Protein AF-A0A428RSA4-F1 (afdb_monomer_lite)

pLDDT: mean 72.39, std 15.9, range [39.53, 92.94]

Secondary structure (DSSP, 8-state):
-HHHHHHHHHHHHHHHHHHHHHHHHHHHTS----SS-HHHHHHHHHHHHTTS--GGGS------HHHHHHHHHHHHHHHHHHHHHHHHHHHHHHHHHHHHHHHHHHHHHHHHHHHS--S-HHHHHHHHHHHHHHHHIIIIIIHHHHHGGG-

Organism: NCBI:txid2604345

Structure (mmCIF, N/CA/C/O backbone):
data_AF-A0A428RSA4-F1
#
_entry.id   AF-A0A428RSA4-F1
#
loop_
_atom_site.group_PDB
_atom_site.id
_atom_site.type_symbol
_atom_site.label_atom_id
_atom_site.label_alt_id
_atom_site.label_comp_id
_atom_site.label_asym_id
_atom_site.label_entity_id
_atom_site.label_seq_id
_atom_site.pdbx_PDB_ins_code
_atom_site.Cartn_x
_atom_site.Cartn_y
_atom_site.Cartn_z
_atom_site.occupancy
_atom_site.B_iso_or_equiv
_atom_site.auth_seq_id
_atom_site.auth_comp_id
_atom_site.auth_asym_id
_atom_site.auth_atom_id
_atom_site.pdbx_PDB_model_num
ATOM 1 N N . MET A 1 1 ? 40.379 10.347 -42.427 1.00 50.78 1 MET A N 1
ATOM 2 C CA . MET A 1 1 ? 39.369 11.198 -43.098 1.00 50.78 1 MET A CA 1
ATOM 3 C C . MET A 1 1 ? 37.986 10.552 -43.100 1.00 50.78 1 MET A C 1
ATOM 5 O O . MET A 1 1 ? 37.071 11.200 -42.627 1.00 50.78 1 MET A O 1
ATOM 9 N N . ALA A 1 2 ? 37.847 9.269 -43.457 1.00 62.72 2 ALA A N 1
ATOM 10 C CA . ALA A 1 2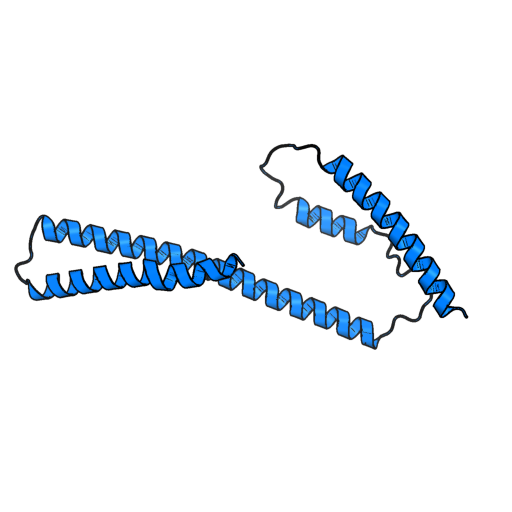 ? 36.551 8.576 -43.565 1.00 62.72 2 ALA A CA 1
ATOM 11 C C . ALA A 1 2 ? 35.606 8.649 -42.339 1.00 62.72 2 ALA A C 1
ATOM 13 O O . ALA A 1 2 ? 34.403 8.812 -42.506 1.00 62.72 2 ALA A O 1
ATOM 14 N N . ALA A 1 3 ? 36.126 8.565 -41.107 1.00 59.03 3 ALA A N 1
ATOM 15 C CA . ALA A 1 3 ? 35.282 8.567 -39.904 1.00 59.03 3 ALA A CA 1
ATOM 16 C C . ALA A 1 3 ? 34.592 9.919 -39.640 1.00 59.03 3 ALA A C 1
ATOM 18 O O . ALA A 1 3 ? 33.464 9.957 -39.160 1.00 59.03 3 ALA A O 1
ATOM 19 N N . LYS A 1 4 ? 35.255 11.033 -39.977 1.00 70.06 4 LYS A N 1
ATOM 20 C CA . LYS A 1 4 ? 34.683 12.374 -39.796 1.00 70.06 4 LYS A CA 1
ATOM 21 C C . LYS A 1 4 ? 33.538 12.608 -40.786 1.00 70.06 4 LYS A C 1
ATOM 23 O O . LYS A 1 4 ? 32.488 13.112 -40.401 1.00 70.06 4 LYS A O 1
ATOM 28 N N . ASP A 1 5 ? 33.728 12.163 -42.024 1.00 71.88 5 ASP A N 1
ATOM 29 C CA . ASP A 1 5 ? 32.739 12.305 -43.093 1.00 71.88 5 ASP A CA 1
ATOM 30 C C . ASP A 1 5 ? 31.498 11.436 -42.826 1.00 71.88 5 ASP A C 1
ATOM 32 O O . ASP A 1 5 ? 30.373 11.868 -43.065 1.00 71.88 5 ASP A O 1
ATOM 36 N N . ALA A 1 6 ? 31.679 10.246 -42.240 1.00 71.38 6 ALA A N 1
ATOM 37 C CA . ALA A 1 6 ? 30.573 9.387 -41.814 1.00 71.38 6 ALA A CA 1
ATOM 38 C C . ALA A 1 6 ? 29.710 10.033 -40.713 1.00 71.38 6 ALA A C 1
ATOM 40 O O . ALA A 1 6 ? 28.482 9.943 -40.753 1.00 71.38 6 ALA A O 1
ATOM 41 N N . ILE A 1 7 ? 30.338 10.730 -39.757 1.00 74.19 7 ILE A N 1
ATOM 42 C CA . ILE A 1 7 ? 29.629 11.437 -38.681 1.00 74.19 7 ILE A CA 1
ATOM 43 C C . ILE A 1 7 ? 28.838 12.624 -39.239 1.00 74.19 7 ILE A C 1
ATOM 45 O O . ILE A 1 7 ? 27.666 12.790 -38.898 1.00 74.19 7 ILE A O 1
ATOM 49 N N . GLU A 1 8 ? 29.434 13.432 -40.121 1.00 75.00 8 GLU A N 1
ATOM 50 C CA . GLU A 1 8 ? 28.722 14.553 -40.751 1.00 75.00 8 GLU A CA 1
ATOM 51 C C . GLU A 1 8 ? 27.510 14.068 -41.565 1.00 75.00 8 GLU A C 1
ATOM 53 O O . GLU A 1 8 ? 26.439 14.681 -41.512 1.00 75.00 8 GLU A O 1
ATOM 58 N N . LEU A 1 9 ? 27.629 12.925 -42.245 1.00 76.88 9 LEU A N 1
ATOM 59 C CA . LEU A 1 9 ? 26.540 12.348 -43.032 1.00 76.88 9 LEU A CA 1
ATOM 60 C C . LEU A 1 9 ? 25.400 11.811 -42.146 1.00 76.88 9 LEU A C 1
ATOM 62 O O . LEU A 1 9 ? 24.228 12.080 -42.425 1.00 76.88 9 LEU A O 1
ATOM 66 N N . ALA A 1 10 ? 25.734 11.150 -41.032 1.00 69.38 10 ALA A N 1
ATOM 67 C CA . ALA A 1 10 ? 24.761 10.665 -40.053 1.00 69.38 10 ALA A CA 1
ATOM 68 C C . ALA A 1 10 ? 23.977 11.814 -39.393 1.00 69.38 10 ALA A C 1
ATOM 70 O O . ALA A 1 10 ? 22.756 11.737 -39.252 1.00 69.38 10 ALA A O 1
ATOM 71 N N . VAL A 1 11 ? 24.645 12.921 -39.051 1.00 78.25 11 VAL A N 1
ATOM 72 C CA . VAL A 1 11 ? 23.990 14.104 -38.460 1.00 78.25 11 VAL A CA 1
ATOM 73 C C . VAL A 1 11 ? 22.958 14.707 -39.420 1.00 78.25 11 VAL A C 1
ATOM 75 O O . VAL A 1 11 ? 21.848 15.060 -39.007 1.00 78.25 11 VAL A O 1
ATOM 78 N N . VAL A 1 12 ? 23.279 14.785 -40.714 1.00 80.56 12 VAL A N 1
ATOM 79 C CA . VAL A 1 12 ? 22.350 15.287 -41.738 1.00 80.56 12 VAL A CA 1
ATOM 80 C C . VAL A 1 12 ? 21.144 14.356 -41.909 1.00 80.56 12 VAL A C 1
ATOM 82 O O . VAL A 1 12 ? 20.015 14.827 -42.082 1.00 80.56 12 VAL A O 1
ATOM 85 N N . GLU A 1 13 ? 21.348 13.043 -41.843 1.00 72.75 13 GLU A N 1
ATOM 86 C CA . GLU A 1 13 ? 20.286 12.046 -42.001 1.00 72.75 13 GLU A CA 1
ATOM 87 C C . GLU A 1 13 ? 19.338 11.990 -40.789 1.00 72.75 13 GLU A C 1
ATOM 89 O O . GLU A 1 13 ? 18.112 11.956 -40.960 1.00 72.75 13 GLU A O 1
ATOM 94 N N . ILE A 1 14 ? 19.881 12.124 -39.574 1.00 73.69 14 ILE A N 1
ATOM 95 C CA . ILE A 1 14 ? 19.110 12.292 -38.331 1.00 73.69 14 ILE A CA 1
ATOM 96 C C . ILE A 1 14 ? 18.264 13.572 -38.395 1.00 73.69 14 ILE A C 1
ATOM 98 O O . ILE A 1 14 ? 17.075 13.574 -38.062 1.00 73.69 14 ILE A O 1
ATOM 102 N N . GLY A 1 15 ? 18.837 14.672 -38.893 1.00 75.06 15 GLY A N 1
ATOM 103 C CA . GLY A 1 15 ? 18.109 15.928 -39.080 1.00 75.06 15 GLY A CA 1
ATOM 104 C C . GLY A 1 15 ? 16.910 15.800 -40.032 1.00 75.06 15 GLY A C 1
ATOM 105 O O . GLY A 1 15 ? 15.859 16.401 -39.795 1.00 75.06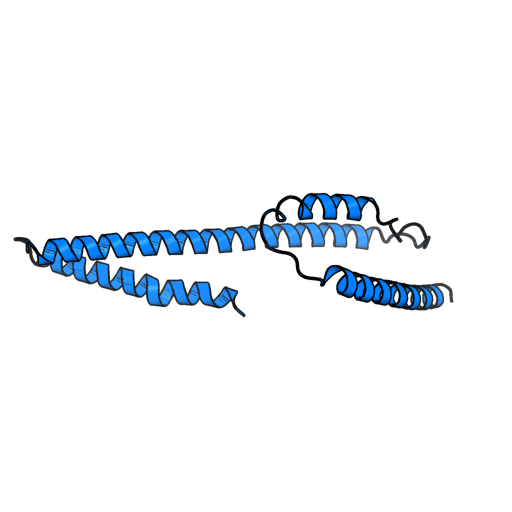 15 GLY A O 1
ATOM 106 N N . LYS A 1 16 ? 17.030 14.991 -41.094 1.00 75.31 16 LYS A N 1
ATOM 107 C CA . LYS A 1 16 ? 15.934 14.727 -42.045 1.00 75.31 16 LYS A CA 1
ATOM 108 C C . LYS A 1 16 ? 14.839 13.847 -41.439 1.00 75.31 16 LYS A C 1
ATOM 110 O O . LYS A 1 16 ? 13.656 14.140 -41.609 1.00 75.31 16 LYS A O 1
ATOM 115 N N . THR A 1 17 ? 15.210 12.798 -40.710 1.00 68.00 17 THR A N 1
ATOM 116 C CA . THR A 1 17 ? 14.249 11.891 -40.058 1.00 68.00 17 THR A CA 1
ATOM 117 C C . THR A 1 17 ? 13.484 12.572 -38.924 1.00 68.00 17 THR A C 1
ATOM 119 O O . THR A 1 17 ? 12.279 12.351 -38.800 1.00 68.00 17 THR A O 1
ATOM 122 N N . LYS A 1 18 ? 14.117 13.488 -38.177 1.00 72.56 18 LYS A N 1
ATOM 123 C CA . LYS A 1 18 ? 13.438 14.299 -37.152 1.00 72.56 18 LYS A CA 1
ATOM 124 C C . LYS A 1 18 ? 12.323 15.178 -37.736 1.00 72.56 18 LYS A C 1
ATOM 126 O O . LYS A 1 18 ? 11.222 15.200 -37.191 1.00 72.56 18 LYS A O 1
ATOM 131 N N . LYS A 1 19 ? 12.558 15.818 -38.889 1.00 71.50 19 LYS A N 1
ATOM 132 C CA . LYS A 1 19 ? 11.521 16.600 -39.596 1.00 71.50 19 LYS A CA 1
ATOM 133 C C . LYS A 1 19 ? 10.337 15.733 -40.033 1.00 71.50 19 LYS A C 1
ATOM 135 O O . LYS A 1 19 ? 9.188 16.151 -39.915 1.00 71.50 19 LYS A O 1
ATOM 140 N N . ASN A 1 20 ? 10.604 14.510 -40.491 1.00 65.94 20 ASN A N 1
ATOM 141 C CA . ASN A 1 20 ? 9.549 13.569 -40.872 1.00 65.94 20 ASN A CA 1
ATOM 142 C C . ASN A 1 20 ? 8.754 13.068 -39.656 1.00 65.94 20 ASN A C 1
ATOM 144 O O . ASN A 1 20 ? 7.540 12.897 -39.751 1.00 65.94 20 ASN A O 1
ATOM 148 N N . PHE A 1 21 ? 9.408 12.869 -38.509 1.00 68.81 21 PHE A N 1
ATOM 149 C CA . PHE A 1 21 ? 8.738 12.495 -37.263 1.00 68.81 21 PHE A CA 1
ATOM 150 C C . PHE A 1 21 ? 7.817 13.608 -36.745 1.00 68.81 21 PHE A C 1
ATOM 152 O O . PHE A 1 21 ? 6.667 13.341 -36.402 1.00 68.81 21 PHE A O 1
ATOM 159 N N . GLU A 1 22 ? 8.281 14.859 -36.746 1.00 66.94 22 GLU A N 1
ATOM 160 C CA . GLU A 1 22 ? 7.469 16.019 -36.353 1.00 66.94 22 GLU A CA 1
ATOM 161 C C . GLU A 1 22 ? 6.238 16.181 -37.260 1.00 66.94 22 GLU A C 1
ATOM 163 O O . GLU A 1 22 ? 5.127 16.385 -36.768 1.00 66.94 22 GLU A O 1
ATOM 168 N N . PHE A 1 23 ? 6.400 15.976 -38.571 1.00 66.94 23 PHE A N 1
ATOM 169 C CA . PHE A 1 23 ? 5.287 15.994 -39.522 1.00 66.94 23 PHE A CA 1
ATOM 170 C C . PHE A 1 23 ? 4.268 14.876 -39.251 1.00 66.94 23 PHE A C 1
ATOM 172 O O . PHE A 1 23 ? 3.062 15.118 -39.223 1.00 66.94 23 PHE A O 1
ATOM 179 N N . VAL A 1 24 ? 4.729 13.649 -38.990 1.00 60.34 24 VAL A N 1
ATOM 180 C CA . VAL A 1 24 ? 3.846 12.513 -38.680 1.00 60.34 24 VAL A CA 1
ATOM 181 C C . VAL A 1 24 ? 3.144 12.695 -37.330 1.00 60.34 24 VAL A C 1
ATOM 183 O O . VAL A 1 24 ? 1.959 12.386 -37.227 1.00 60.34 24 VAL A O 1
ATOM 186 N N . SER A 1 25 ? 3.815 13.261 -36.324 1.00 60.19 25 SER A N 1
ATOM 187 C CA . SER A 1 25 ? 3.207 13.627 -35.037 1.00 60.19 25 SER A CA 1
ATOM 188 C C . SER A 1 25 ? 2.075 14.648 -35.216 1.00 60.19 25 SER A C 1
ATOM 190 O O . SER A 1 25 ? 0.982 14.487 -34.668 1.00 60.19 25 SER A O 1
ATOM 192 N N . GLN A 1 26 ? 2.276 15.645 -36.081 1.00 62.06 26 GLN A N 1
ATOM 193 C CA . GLN A 1 26 ? 1.257 16.645 -36.402 1.00 62.06 26 GLN A CA 1
ATOM 194 C C . GLN A 1 26 ? 0.067 16.055 -37.183 1.00 62.06 26 GLN A C 1
ATOM 196 O O . GLN A 1 26 ? -1.079 16.444 -36.950 1.00 62.06 26 GLN A O 1
ATOM 201 N N . VAL A 1 27 ? 0.314 15.087 -38.073 1.00 59.75 27 VAL A N 1
ATOM 202 C CA . VAL A 1 27 ? -0.730 14.385 -38.845 1.00 59.75 27 VAL A CA 1
ATOM 203 C C . VAL A 1 27 ? -1.521 13.394 -37.977 1.00 59.75 27 VAL A C 1
ATOM 205 O O . VAL A 1 27 ? -2.732 13.260 -38.152 1.00 59.75 27 VAL A O 1
ATOM 208 N N . VAL A 1 28 ? -0.877 12.736 -37.007 1.00 60.69 28 VAL A N 1
ATOM 209 C CA . VAL A 1 28 ? -1.516 11.783 -36.077 1.00 60.69 28 VAL A CA 1
ATOM 210 C C . VAL A 1 28 ? -2.239 12.492 -34.916 1.00 60.69 28 VAL A C 1
ATOM 212 O O . VAL A 1 28 ? -3.165 11.933 -34.332 1.00 60.69 28 VAL A O 1
ATOM 215 N N . GLY A 1 29 ? -1.915 13.757 -34.630 1.00 47.97 29 GLY A N 1
ATOM 216 C CA . GLY A 1 29 ? -2.490 14.563 -33.542 1.00 47.97 29 GLY A CA 1
ATOM 217 C C . GLY A 1 29 ? -3.958 15.004 -33.687 1.00 47.97 29 GLY A C 1
ATOM 218 O O . GLY A 1 29 ? -4.455 15.762 -32.850 1.00 47.97 29 GLY A O 1
ATOM 219 N N . ARG A 1 30 ? -4.707 14.550 -34.702 1.00 50.47 30 ARG A N 1
ATOM 220 C CA . ARG A 1 30 ? -6.158 14.806 -34.776 1.00 50.47 30 ARG A CA 1
ATOM 221 C C . ARG A 1 30 ? -6.939 13.759 -33.974 1.00 50.47 30 ARG A C 1
ATOM 223 O O . ARG A 1 30 ? -7.352 12.734 -34.501 1.00 50.47 30 ARG A O 1
ATOM 230 N N . LYS A 1 31 ? -7.145 14.083 -32.689 1.00 54.25 31 LYS A N 1
ATOM 231 C CA . LYS A 1 31 ? -8.083 13.489 -31.712 1.00 54.25 31 LYS A CA 1
ATOM 232 C C . LYS A 1 31 ? -9.144 12.551 -32.317 1.00 54.25 31 LYS A C 1
ATOM 234 O O . LYS A 1 31 ? -10.088 13.025 -32.952 1.00 54.25 31 LYS A O 1
ATOM 239 N N . ARG A 1 32 ? -9.113 11.263 -31.961 1.00 42.56 32 ARG A N 1
ATOM 240 C CA . ARG A 1 32 ? -10.332 10.443 -31.867 1.00 42.56 32 ARG A CA 1
ATOM 241 C C . ARG A 1 32 ? -10.265 9.466 -30.696 1.00 42.56 32 ARG A C 1
ATOM 243 O O . ARG A 1 32 ? -9.194 9.042 -30.288 1.00 42.56 32 ARG A O 1
ATOM 250 N N . LYS A 1 33 ? -11.462 9.263 -30.149 1.00 41.16 33 LYS A N 1
ATOM 251 C CA . LYS A 1 33 ? -11.838 8.752 -28.832 1.00 41.16 33 LYS A CA 1
ATOM 252 C C . LYS A 1 33 ? -11.192 7.429 -28.423 1.00 41.16 33 LYS A C 1
ATOM 254 O O . LYS A 1 33 ? -10.951 6.551 -29.241 1.00 41.16 33 LYS A O 1
ATOM 259 N N . GLU A 1 34 ? -11.015 7.365 -27.110 1.00 48.34 34 GLU A N 1
ATOM 260 C CA . GLU A 1 34 ? -10.730 6.224 -26.254 1.00 48.34 34 GLU A CA 1
ATOM 261 C C . GLU A 1 34 ? -11.565 4.978 -26.583 1.00 48.34 34 GLU A C 1
ATOM 263 O O . GLU A 1 34 ? -12.696 5.090 -27.057 1.00 48.34 34 GLU A O 1
ATOM 268 N N . LEU A 1 35 ? -11.000 3.836 -26.175 1.00 48.78 35 LEU A N 1
ATOM 269 C CA . LEU A 1 35 ? -11.545 2.474 -26.101 1.00 48.78 35 LEU A CA 1
ATOM 270 C C . LEU A 1 35 ? -11.101 1.564 -27.261 1.00 48.78 35 LEU A C 1
ATOM 272 O O . LEU A 1 35 ? -11.481 1.740 -28.411 1.00 48.78 35 LEU A O 1
ATOM 276 N N . ASP A 1 36 ? -10.294 0.568 -26.877 1.00 47.19 36 ASP A N 1
ATOM 277 C CA . ASP A 1 36 ? -9.839 -0.610 -27.638 1.00 47.19 36 ASP A CA 1
ATOM 278 C C . ASP A 1 36 ? -8.473 -0.576 -28.362 1.00 47.19 36 ASP A C 1
ATOM 280 O O . ASP A 1 36 ? -8.227 -1.308 -29.316 1.00 47.19 36 ASP A O 1
ATOM 284 N N . ALA A 1 37 ? -7.518 0.231 -27.883 1.00 48.97 37 ALA A N 1
ATOM 285 C CA . ALA A 1 37 ? -6.197 0.344 -28.521 1.00 48.97 37 ALA A CA 1
ATOM 286 C C . ALA A 1 37 ? -5.022 -0.312 -27.761 1.00 48.97 37 ALA A C 1
ATOM 288 O O . ALA A 1 37 ? -3.934 -0.441 -28.319 1.00 48.97 37 ALA A O 1
ATOM 289 N N . ARG A 1 38 ? -5.182 -0.759 -26.506 1.00 50.69 38 ARG A N 1
ATOM 290 C CA . ARG A 1 38 ? -4.022 -1.221 -25.709 1.00 50.69 38 ARG A CA 1
ATOM 291 C C . ARG A 1 38 ? -3.412 -2.534 -26.226 1.00 50.69 38 ARG A C 1
ATOM 293 O O . ARG A 1 38 ? -2.210 -2.732 -26.096 1.00 50.69 38 ARG A O 1
ATOM 300 N N . THR A 1 39 ? -4.203 -3.374 -26.894 1.00 48.41 39 THR A N 1
ATOM 301 C CA . THR A 1 39 ? -3.752 -4.669 -27.438 1.00 48.41 39 THR A CA 1
ATOM 302 C C . THR A 1 39 ? -3.248 -4.561 -28.887 1.00 48.41 39 THR A C 1
ATOM 304 O O . THR A 1 39 ? -2.341 -5.287 -29.289 1.00 48.41 39 THR A O 1
ATOM 307 N N . GLY A 1 40 ? -3.766 -3.608 -29.674 1.00 47.47 40 GLY A N 1
ATOM 308 C CA . GLY A 1 40 ? -3.371 -3.401 -31.075 1.00 47.47 40 GLY A CA 1
ATOM 309 C C . GLY A 1 40 ? -2.058 -2.629 -31.264 1.00 47.47 40 GLY A C 1
ATOM 310 O O . GLY A 1 40 ? -1.350 -2.853 -32.248 1.00 47.47 40 GLY A O 1
ATOM 311 N N . PHE A 1 41 ? -1.691 -1.756 -30.319 1.00 50.59 41 PHE A N 1
ATOM 312 C CA . PHE A 1 41 ? -0.450 -0.978 -30.408 1.00 50.59 41 PHE A CA 1
ATOM 313 C C . PHE A 1 41 ? 0.806 -1.835 -30.219 1.00 50.59 41 PHE A C 1
ATOM 315 O O . PHE A 1 41 ? 1.780 -1.628 -30.935 1.00 50.59 41 PHE A O 1
ATOM 322 N N . VAL A 1 42 ? 0.780 -2.842 -29.342 1.00 54.03 42 VAL A N 1
ATOM 323 C CA . VAL A 1 42 ? 1.944 -3.718 -29.118 1.00 54.03 42 VAL A CA 1
ATOM 324 C C . VAL A 1 42 ? 2.259 -4.534 -30.379 1.00 54.03 42 VAL A C 1
ATOM 326 O O . VAL A 1 42 ? 3.403 -4.575 -30.820 1.00 54.03 42 VAL A O 1
ATOM 329 N N . HIS A 1 43 ? 1.238 -5.076 -31.052 1.00 54.59 43 HIS A N 1
ATOM 330 C CA . HIS A 1 43 ? 1.433 -5.850 -32.282 1.00 54.59 43 HIS A CA 1
ATOM 331 C C . HIS A 1 43 ? 1.846 -4.980 -33.487 1.00 54.59 43 HIS A C 1
ATOM 333 O O . HIS A 1 43 ? 2.683 -5.382 -34.299 1.00 54.59 43 HIS A O 1
ATOM 339 N N . ALA A 1 44 ? 1.297 -3.767 -33.612 1.00 51.88 44 ALA A N 1
ATOM 340 C CA . ALA A 1 44 ? 1.629 -2.856 -34.709 1.00 51.88 44 ALA A CA 1
ATOM 341 C C . ALA A 1 44 ? 3.004 -2.179 -34.546 1.00 51.88 44 ALA A C 1
ATOM 343 O O . ALA A 1 44 ? 3.646 -1.870 -35.554 1.00 51.88 44 ALA A O 1
ATOM 344 N N . ILE A 1 45 ? 3.476 -1.987 -33.308 1.00 51.09 45 ILE A N 1
ATOM 345 C CA . ILE A 1 45 ? 4.842 -1.531 -33.018 1.00 51.09 45 ILE A CA 1
ATOM 346 C C . ILE A 1 45 ? 5.841 -2.654 -33.331 1.00 51.09 45 ILE A C 1
ATOM 348 O O . ILE A 1 45 ? 6.780 -2.406 -34.084 1.00 51.09 45 ILE A O 1
ATOM 352 N N . SER A 1 46 ? 5.590 -3.902 -32.909 1.00 48.28 46 SER A N 1
ATOM 353 C CA . SER A 1 46 ? 6.438 -5.053 -33.277 1.00 48.28 46 SER A CA 1
ATOM 354 C C . SER A 1 46 ? 6.557 -5.243 -34.794 1.00 48.28 46 SER A C 1
ATOM 356 O O . SER A 1 46 ? 7.655 -5.429 -35.311 1.00 48.28 46 SER A O 1
ATOM 358 N N . LYS A 1 47 ? 5.455 -5.103 -35.543 1.00 55.56 47 LYS A N 1
ATOM 359 C CA . LYS A 1 47 ? 5.448 -5.290 -37.005 1.00 55.56 47 LYS A CA 1
ATOM 360 C C . LYS A 1 47 ? 6.086 -4.137 -37.793 1.00 55.56 47 LYS A C 1
ATOM 362 O O . LYS A 1 47 ? 6.450 -4.316 -38.955 1.00 55.56 47 LYS A O 1
ATOM 367 N N . ARG A 1 48 ? 6.201 -2.938 -37.203 1.00 49.75 48 ARG A N 1
ATOM 368 C CA . ARG A 1 48 ? 6.953 -1.816 -37.799 1.00 49.75 48 ARG A CA 1
ATOM 369 C C . ARG A 1 48 ? 8.426 -1.825 -37.411 1.00 49.75 48 ARG A C 1
ATOM 371 O O . ARG A 1 48 ? 9.227 -1.406 -38.237 1.00 49.75 48 ARG A O 1
ATOM 378 N N . ILE A 1 49 ? 8.784 -2.346 -36.237 1.00 50.09 49 ILE A N 1
ATOM 379 C CA . ILE A 1 49 ? 10.182 -2.645 -35.886 1.00 50.09 49 ILE A CA 1
ATOM 380 C C . ILE A 1 49 ? 10.760 -3.670 -36.876 1.00 50.09 49 ILE A C 1
ATOM 382 O O . ILE A 1 49 ? 11.881 -3.508 -37.334 1.00 50.09 49 ILE A O 1
ATOM 386 N N . GLU A 1 50 ? 9.952 -4.637 -37.317 1.00 53.41 50 GLU A N 1
ATOM 387 C CA . GLU A 1 50 ? 10.344 -5.642 -38.317 1.00 53.41 50 GLU A CA 1
ATOM 388 C C . GLU A 1 50 ? 10.492 -5.088 -39.755 1.00 53.41 50 GLU A C 1
ATOM 390 O O . GLU A 1 50 ? 11.030 -5.760 -40.631 1.00 53.41 50 GLU A O 1
ATOM 395 N N . LYS A 1 51 ? 9.991 -3.873 -40.035 1.00 52.94 51 LYS A N 1
ATOM 396 C CA . LYS A 1 51 ? 9.916 -3.301 -41.397 1.00 52.94 51 LYS A CA 1
ATOM 397 C C . LYS A 1 51 ? 10.576 -1.939 -41.568 1.00 52.94 51 LYS A C 1
ATOM 399 O O . LYS A 1 51 ? 10.508 -1.373 -42.661 1.00 52.94 51 LYS A O 1
ATOM 404 N N . LEU A 1 52 ? 11.217 -1.404 -40.534 1.00 44.75 52 LEU A N 1
ATOM 405 C CA . LEU A 1 52 ? 12.227 -0.382 -40.763 1.00 44.75 52 LEU A CA 1
ATOM 406 C C . LEU A 1 52 ? 13.402 -1.105 -41.429 1.00 44.75 52 LEU A C 1
ATOM 408 O O . LEU A 1 52 ? 13.919 -2.042 -40.823 1.00 44.75 52 LEU A O 1
ATOM 412 N N . PRO A 1 53 ? 13.803 -0.749 -42.666 1.00 48.53 53 PRO A N 1
ATOM 413 C CA . PRO A 1 53 ? 15.065 -1.234 -43.193 1.00 48.53 53 PRO A CA 1
ATOM 414 C C . PRO A 1 53 ? 16.109 -0.806 -42.174 1.00 48.53 53 PRO A C 1
ATOM 416 O O . PRO A 1 53 ? 16.291 0.389 -41.938 1.00 48.53 53 PRO A O 1
ATOM 419 N N . THR A 1 54 ? 16.691 -1.786 -41.494 1.00 50.19 54 THR A N 1
ATOM 420 C CA . THR A 1 54 ? 17.761 -1.601 -40.532 1.00 50.19 54 THR A CA 1
ATOM 421 C C . THR A 1 54 ? 18.784 -0.713 -41.223 1.00 50.19 54 THR A C 1
ATOM 423 O O . THR A 1 54 ? 19.439 -1.131 -42.180 1.00 50.19 54 THR A O 1
ATOM 426 N N . PHE A 1 55 ? 18.882 0.547 -40.792 1.00 48.53 55 PHE A N 1
ATOM 427 C CA . PHE A 1 55 ? 19.885 1.483 -41.301 1.00 48.53 55 PHE A CA 1
ATOM 428 C C . PHE A 1 55 ? 21.312 0.930 -41.107 1.00 48.53 55 PHE A C 1
ATOM 430 O O . PHE A 1 55 ? 22.239 1.402 -41.756 1.00 48.53 55 PHE A O 1
ATOM 437 N N . ASN A 1 56 ? 21.461 -0.143 -40.319 1.00 50.00 56 ASN A N 1
ATOM 438 C CA . ASN A 1 56 ? 22.655 -0.978 -40.197 1.00 50.00 56 ASN A CA 1
ATOM 439 C C . ASN A 1 56 ? 23.195 -1.520 -41.529 1.00 50.00 56 ASN A C 1
ATOM 441 O O . ASN A 1 56 ? 24.372 -1.837 -41.591 1.00 50.00 56 ASN A O 1
ATOM 445 N N . ASN A 1 57 ? 22.401 -1.608 -42.603 1.00 46.47 57 ASN A N 1
ATOM 446 C CA . ASN A 1 57 ? 22.874 -2.210 -43.859 1.00 46.47 57 ASN A CA 1
ATOM 447 C C . ASN A 1 57 ? 23.480 -1.219 -44.872 1.00 46.47 57 ASN A C 1
ATOM 449 O O . ASN A 1 57 ? 23.672 -1.578 -46.035 1.00 46.47 57 ASN A O 1
ATOM 453 N N . ARG A 1 58 ? 23.738 0.040 -44.487 1.00 48.59 58 ARG A N 1
ATOM 454 C CA . ARG A 1 58 ? 24.290 1.061 -45.405 1.00 48.59 58 ARG A CA 1
ATOM 455 C C . ARG A 1 58 ? 25.594 1.717 -44.977 1.00 48.59 58 ARG A C 1
ATOM 457 O O . ARG A 1 58 ? 26.139 2.504 -45.748 1.00 48.59 58 ARG A O 1
ATOM 464 N N . LEU A 1 59 ? 26.122 1.361 -43.817 1.00 51.34 59 LEU A N 1
ATOM 465 C CA . LEU A 1 59 ? 27.450 1.771 -43.400 1.00 51.34 59 LEU A CA 1
ATOM 466 C C . LEU A 1 59 ? 28.197 0.487 -43.055 1.00 51.34 59 LEU A C 1
ATOM 468 O O . LEU A 1 59 ? 27.932 -0.112 -42.021 1.00 51.34 59 LEU A O 1
ATOM 472 N N . ASP A 1 60 ? 29.075 0.045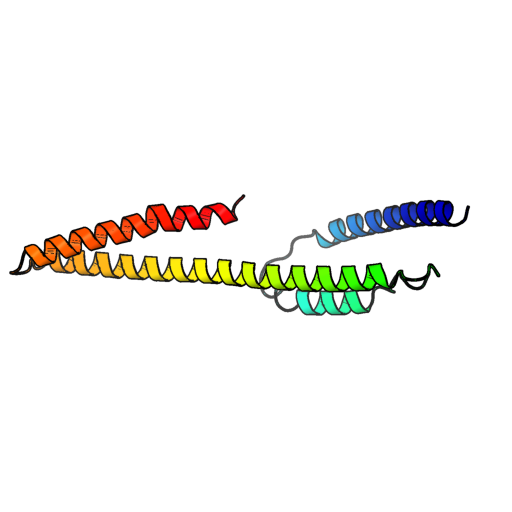 -43.954 1.00 53.59 60 ASP A N 1
ATOM 473 C CA . ASP A 1 60 ? 29.969 -1.103 -43.755 1.00 53.59 60 ASP A CA 1
ATOM 474 C C . ASP A 1 60 ? 31.065 -0.706 -42.744 1.00 53.59 60 ASP A C 1
ATOM 476 O O . ASP A 1 60 ? 32.251 -0.586 -43.048 1.00 53.59 60 ASP A O 1
ATOM 480 N N . VAL A 1 61 ? 30.622 -0.333 -41.543 1.00 58.72 61 VAL A N 1
ATOM 481 C CA . VAL A 1 61 ? 31.448 -0.120 -40.364 1.00 58.72 61 VAL A CA 1
ATOM 482 C C . VAL A 1 61 ? 31.406 -1.445 -39.621 1.00 58.72 61 VAL A C 1
ATOM 484 O O . VAL A 1 61 ? 30.305 -1.908 -39.321 1.00 58.72 61 VAL A O 1
ATOM 487 N N . PRO A 1 62 ? 32.563 -2.067 -39.338 1.00 61.66 62 PRO A N 1
ATOM 488 C CA . PRO A 1 62 ? 32.610 -3.286 -38.549 1.00 61.66 62 PRO A CA 1
ATOM 489 C C . PRO A 1 62 ? 31.812 -3.080 -37.263 1.00 61.66 62 PRO A C 1
ATOM 491 O O . PRO A 1 62 ? 32.144 -2.203 -36.464 1.00 61.66 62 PRO A O 1
ATOM 494 N N . GLU A 1 63 ? 30.726 -3.835 -37.109 1.00 63.09 63 GLU A N 1
ATOM 495 C CA . GLU A 1 63 ? 29.899 -3.788 -35.911 1.00 63.09 63 GLU A CA 1
ATOM 496 C C . GLU A 1 63 ? 30.786 -4.208 -34.736 1.00 63.09 63 GLU A C 1
ATOM 498 O O . GLU A 1 63 ? 31.348 -5.307 -34.726 1.00 63.09 63 GLU A O 1
ATOM 503 N N . ASP A 1 64 ? 30.999 -3.290 -33.793 1.00 76.50 64 ASP A N 1
ATOM 504 C CA . ASP A 1 64 ? 31.845 -3.544 -32.635 1.00 76.50 64 ASP A CA 1
ATOM 505 C C . ASP A 1 64 ? 31.184 -4.636 -31.784 1.00 76.50 64 ASP A C 1
ATOM 507 O O . ASP A 1 64 ? 30.163 -4.432 -31.120 1.00 76.50 64 ASP A O 1
ATOM 511 N N . VAL A 1 65 ? 31.768 -5.832 -31.849 1.00 74.06 65 VAL A N 1
ATOM 512 C CA . VAL A 1 65 ? 31.264 -7.044 -31.201 1.00 74.06 65 VAL A CA 1
ATOM 513 C C . VAL A 1 65 ? 31.233 -6.893 -29.677 1.00 74.06 65 VAL A C 1
ATOM 515 O O . VAL A 1 65 ? 30.421 -7.550 -29.021 1.00 74.06 65 VAL A O 1
ATOM 518 N N . GLU A 1 66 ? 32.087 -6.051 -29.090 1.00 72.62 66 GLU A N 1
ATOM 519 C CA . GLU A 1 66 ? 32.035 -5.763 -27.655 1.00 72.62 66 GLU A CA 1
ATOM 520 C C . GLU A 1 66 ? 30.877 -4.819 -27.323 1.00 72.62 66 GLU A C 1
ATOM 522 O O . GLU A 1 66 ? 30.135 -5.081 -26.372 1.00 72.62 66 GLU A O 1
ATOM 527 N N . TYR A 1 67 ? 30.647 -3.791 -28.147 1.00 69.88 67 TYR A N 1
ATOM 528 C CA . TYR A 1 67 ? 29.511 -2.881 -27.980 1.00 69.88 67 TYR A CA 1
ATOM 529 C C . TYR A 1 67 ? 28.166 -3.603 -28.127 1.00 69.88 67 TYR A C 1
ATOM 531 O O . TYR A 1 67 ? 27.306 -3.464 -27.262 1.00 69.88 67 TYR A O 1
ATOM 539 N N . ALA A 1 68 ? 27.995 -4.446 -29.149 1.00 71.88 68 ALA A N 1
ATOM 540 C CA . ALA A 1 68 ? 26.750 -5.189 -29.373 1.00 71.88 68 ALA A CA 1
ATOM 541 C C . ALA A 1 68 ? 26.407 -6.149 -28.213 1.00 71.88 68 ALA A C 1
ATOM 543 O O . ALA A 1 68 ? 25.242 -6.310 -27.843 1.00 71.88 68 ALA A O 1
ATOM 544 N N . LYS A 1 69 ? 27.423 -6.762 -27.585 1.00 73.69 69 LYS A N 1
ATOM 545 C CA . LYS A 1 69 ? 27.241 -7.597 -26.383 1.00 73.69 69 LYS A CA 1
ATOM 546 C C . LYS A 1 69 ? 26.815 -6.774 -25.168 1.00 73.69 69 LYS A C 1
ATOM 548 O O . LYS A 1 69 ? 25.961 -7.216 -24.397 1.00 73.69 69 LYS A O 1
ATOM 553 N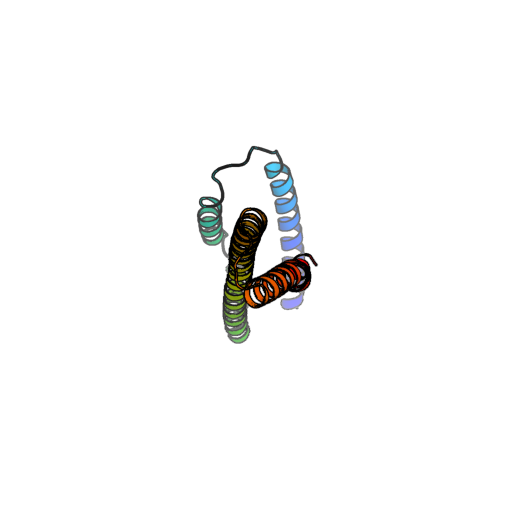 N . LEU A 1 70 ? 27.413 -5.598 -24.982 1.00 68.56 70 LEU A N 1
ATOM 554 C CA . LEU A 1 70 ? 27.084 -4.693 -23.882 1.00 68.56 70 LEU A CA 1
ATOM 555 C C . LEU A 1 70 ? 25.705 -4.049 -24.059 1.00 68.56 70 LEU A C 1
ATOM 557 O O . LEU A 1 70 ? 24.985 -3.915 -23.071 1.00 68.56 70 LEU A O 1
ATOM 561 N N . ASP A 1 71 ? 25.315 -3.709 -25.286 1.00 70.06 71 ASP A N 1
ATOM 562 C CA . ASP A 1 71 ? 24.009 -3.131 -25.611 1.00 70.06 71 ASP A CA 1
ATOM 563 C C . ASP A 1 71 ? 22.877 -4.144 -25.374 1.00 70.06 71 ASP A C 1
ATOM 565 O O . ASP A 1 71 ? 21.921 -3.859 -24.653 1.00 70.06 71 ASP A O 1
ATOM 569 N N . GLY A 1 72 ? 23.043 -5.388 -25.842 1.00 70.56 72 GLY A N 1
ATOM 570 C CA . GLY A 1 72 ? 22.083 -6.465 -25.576 1.00 70.56 72 GLY A CA 1
ATOM 571 C C . GLY A 1 72 ? 21.923 -6.790 -24.084 1.00 70.56 72 GLY A C 1
ATOM 572 O O . GLY A 1 72 ? 20.803 -6.961 -23.601 1.00 70.56 72 GLY A O 1
ATOM 573 N N . SER A 1 73 ? 23.029 -6.824 -23.329 1.00 75.06 73 SER A N 1
ATOM 574 C CA . SER A 1 73 ? 23.012 -7.044 -21.873 1.00 75.06 73 SER A CA 1
ATOM 575 C C . SER A 1 73 ? 22.370 -5.871 -21.122 1.00 75.06 73 SER A C 1
ATOM 577 O O . SER A 1 73 ? 21.567 -6.067 -20.209 1.00 75.06 73 SER A O 1
ATOM 579 N N . SER A 1 74 ? 22.676 -4.637 -21.533 1.00 70.50 74 SER A N 1
ATOM 580 C CA . SER A 1 74 ? 22.070 -3.419 -20.983 1.00 70.50 74 SER A CA 1
ATOM 581 C C . SER A 1 74 ? 20.561 -3.377 -21.227 1.00 70.50 74 SER A C 1
ATOM 583 O O . SER A 1 74 ? 19.805 -3.038 -20.316 1.00 70.50 74 SER A O 1
ATOM 585 N N . GLY A 1 75 ? 20.116 -3.781 -22.420 1.00 77.25 75 GLY A N 1
ATOM 586 C CA . GLY A 1 75 ? 18.702 -3.901 -22.766 1.00 77.25 75 GLY A CA 1
ATOM 587 C C . GLY A 1 75 ? 17.965 -4.938 -21.915 1.00 77.25 75 GLY A C 1
ATOM 588 O O . GLY A 1 75 ? 16.903 -4.636 -21.372 1.00 77.25 75 GLY A O 1
ATOM 589 N N . ASP A 1 76 ? 18.538 -6.133 -21.735 1.00 81.69 76 ASP A N 1
ATOM 590 C CA . ASP A 1 76 ? 17.944 -7.181 -20.891 1.00 81.69 76 ASP A CA 1
ATOM 591 C C . ASP A 1 76 ? 17.862 -6.751 -19.416 1.00 81.69 76 ASP A C 1
ATOM 593 O O . ASP A 1 76 ? 16.821 -6.884 -18.772 1.00 81.69 76 ASP A O 1
ATOM 597 N N . ASN A 1 77 ? 18.924 -6.140 -18.884 1.00 83.12 77 ASN A N 1
ATOM 598 C CA . ASN A 1 77 ? 18.930 -5.616 -17.517 1.00 83.12 77 ASN A CA 1
ATOM 599 C C . ASN A 1 77 ? 17.888 -4.508 -17.316 1.00 83.12 77 ASN A C 1
ATOM 601 O O . ASN A 1 77 ? 17.192 -4.493 -16.299 1.00 83.12 77 ASN A O 1
ATOM 605 N N . TYR A 1 78 ? 17.736 -3.610 -18.293 1.00 80.88 78 TYR A N 1
ATOM 606 C CA . TYR A 1 78 ? 16.696 -2.587 -18.266 1.00 80.88 78 TYR A CA 1
ATOM 607 C C . TYR A 1 78 ? 15.293 -3.208 -18.240 1.00 80.88 78 TYR A C 1
ATOM 609 O O . TYR A 1 78 ? 14.475 -2.825 -17.404 1.00 80.88 78 TYR A O 1
ATOM 617 N N . LEU A 1 79 ? 15.021 -4.205 -19.089 1.00 83.50 79 LEU A N 1
ATOM 618 C CA . LEU A 1 79 ? 13.729 -4.900 -19.112 1.00 83.50 79 LEU A CA 1
ATOM 619 C C . LEU A 1 79 ? 13.433 -5.608 -17.786 1.00 83.50 79 LEU A C 1
ATOM 621 O O . LEU A 1 79 ? 12.319 -5.505 -17.276 1.00 83.50 79 LEU A O 1
ATOM 625 N N . ARG A 1 80 ? 14.426 -6.272 -17.184 1.00 84.88 80 ARG A N 1
ATOM 626 C CA . ARG A 1 80 ? 14.273 -6.915 -15.868 1.00 84.88 80 ARG A CA 1
ATOM 627 C C . ARG A 1 80 ? 13.905 -5.912 -14.779 1.00 84.88 80 ARG A C 1
ATOM 629 O O . ARG A 1 80 ? 12.998 -6.178 -13.995 1.00 84.88 80 ARG A O 1
ATOM 636 N N . ILE A 1 81 ? 14.567 -4.754 -14.746 1.00 88.31 81 ILE A N 1
ATOM 637 C CA . ILE A 1 81 ? 14.243 -3.688 -13.788 1.00 88.31 81 ILE A CA 1
ATOM 638 C C . ILE A 1 81 ? 12.824 -3.161 -14.030 1.00 88.31 81 ILE A C 1
ATOM 640 O O . ILE A 1 81 ? 12.072 -2.996 -13.075 1.00 88.31 81 ILE A O 1
ATOM 644 N N . GLN A 1 82 ? 12.428 -2.951 -15.287 1.00 87.62 82 GLN A N 1
ATOM 645 C CA . GLN A 1 82 ? 11.077 -2.491 -15.629 1.00 87.62 82 GLN A CA 1
ATOM 646 C C . GLN A 1 82 ? 9.984 -3.467 -15.173 1.00 87.62 82 GLN A C 1
ATOM 648 O O . GLN A 1 82 ? 8.951 -3.026 -14.670 1.00 87.62 82 GLN A O 1
ATOM 653 N N . VAL A 1 83 ? 10.210 -4.779 -15.295 1.00 89.38 83 VAL A N 1
ATOM 654 C CA . VAL A 1 83 ? 9.273 -5.796 -14.788 1.00 89.38 83 VAL A CA 1
ATOM 655 C C . VAL A 1 83 ? 9.143 -5.701 -13.270 1.00 89.38 83 VAL A C 1
ATOM 657 O O . VAL A 1 83 ? 8.029 -5.627 -12.765 1.00 89.38 83 VAL A O 1
ATOM 660 N N . VAL A 1 84 ? 10.265 -5.623 -12.547 1.00 92.50 84 VAL A N 1
ATOM 661 C CA . VAL A 1 84 ? 10.250 -5.515 -11.078 1.00 92.50 84 VAL A CA 1
ATOM 662 C C . VAL A 1 84 ? 9.557 -4.232 -10.616 1.00 92.50 84 VAL A C 1
ATOM 664 O O . VAL A 1 84 ? 8.783 -4.272 -9.664 1.00 92.50 84 VAL A O 1
ATOM 667 N N . LEU A 1 85 ? 9.788 -3.106 -11.294 1.00 85.81 85 LEU A N 1
ATOM 668 C CA . LEU A 1 85 ? 9.092 -1.850 -11.001 1.00 85.81 85 LEU A CA 1
ATOM 669 C C . LEU A 1 85 ? 7.578 -1.990 -11.213 1.00 85.81 85 LEU A C 1
ATOM 671 O O . LEU A 1 85 ? 6.810 -1.665 -10.314 1.00 85.81 85 LEU A O 1
ATOM 675 N N . CYS A 1 86 ? 7.146 -2.558 -12.344 1.00 86.56 86 CYS A N 1
ATOM 676 C CA . CYS A 1 86 ? 5.723 -2.804 -12.598 1.00 86.56 86 CYS A CA 1
ATOM 677 C C . CYS A 1 86 ? 5.088 -3.745 -11.562 1.00 86.56 86 CYS A C 1
ATOM 679 O O . CYS A 1 86 ? 3.933 -3.543 -11.178 1.00 86.56 86 CYS A O 1
ATOM 681 N N . ASP A 1 87 ? 5.820 -4.766 -11.109 1.00 89.56 87 ASP A N 1
ATOM 682 C CA . ASP A 1 87 ? 5.350 -5.676 -10.066 1.00 89.56 87 ASP A CA 1
ATOM 683 C C . ASP A 1 87 ? 5.165 -4.932 -8.740 1.00 89.56 87 ASP A C 1
ATOM 685 O O . ASP A 1 87 ? 4.133 -5.093 -8.088 1.00 89.56 87 ASP A O 1
ATOM 689 N N . ILE A 1 88 ? 6.122 -4.083 -8.351 1.00 88.25 88 ILE A N 1
ATOM 690 C CA . ILE A 1 88 ? 6.037 -3.267 -7.132 1.00 88.25 88 ILE A CA 1
ATOM 691 C C . ILE A 1 88 ? 4.823 -2.335 -7.194 1.00 88.25 88 ILE A C 1
ATOM 693 O O . ILE A 1 88 ? 4.019 -2.346 -6.260 1.00 88.25 88 ILE A O 1
ATOM 697 N N . ASP A 1 89 ? 4.624 -1.612 -8.299 1.00 83.81 89 ASP A N 1
ATOM 698 C CA . ASP A 1 89 ? 3.460 -0.735 -8.488 1.00 83.81 89 ASP A CA 1
ATOM 699 C C . ASP A 1 89 ? 2.145 -1.521 -8.339 1.00 83.81 89 ASP A C 1
ATOM 701 O O . ASP A 1 89 ? 1.171 -1.073 -7.722 1.00 83.81 89 ASP A O 1
ATOM 705 N N . PHE A 1 90 ? 2.099 -2.737 -8.893 1.00 85.94 90 PHE A N 1
ATOM 706 C CA . PHE A 1 90 ? 0.942 -3.615 -8.771 1.00 85.94 90 PHE A CA 1
ATOM 707 C C . PHE A 1 90 ? 0.714 -4.076 -7.325 1.00 85.94 90 PHE A C 1
ATOM 709 O O . PHE A 1 90 ? -0.420 -4.025 -6.835 1.00 85.94 90 PHE A O 1
ATOM 716 N N . TYR A 1 91 ? 1.769 -4.477 -6.612 1.00 89.69 91 TYR A N 1
ATOM 717 C CA . TYR A 1 91 ? 1.689 -4.832 -5.194 1.00 89.69 91 TYR A CA 1
ATOM 718 C C . TYR A 1 91 ? 1.202 -3.660 -4.342 1.00 89.69 91 TYR A C 1
ATOM 720 O O . TYR A 1 91 ? 0.329 -3.848 -3.494 1.00 89.69 91 TYR A O 1
ATOM 728 N N . MET A 1 92 ? 1.684 -2.445 -4.599 1.00 85.88 92 MET A N 1
ATOM 729 C CA . MET A 1 92 ? 1.268 -1.247 -3.868 1.00 85.88 92 MET A CA 1
ATOM 730 C C . MET A 1 92 ? -0.226 -0.954 -4.048 1.00 85.88 92 MET A C 1
ATOM 732 O O . MET A 1 92 ? -0.928 -0.660 -3.074 1.00 85.88 92 MET A O 1
ATOM 736 N N . ARG A 1 93 ? -0.755 -1.124 -5.266 1.00 85.12 93 ARG A N 1
ATOM 737 C CA . ARG A 1 93 ? -2.200 -1.008 -5.535 1.00 85.12 93 ARG A CA 1
ATOM 738 C C . ARG A 1 93 ? -3.017 -2.053 -4.784 1.00 85.12 93 ARG A C 1
ATOM 740 O O . ARG A 1 93 ? -4.062 -1.716 -4.228 1.00 85.12 93 ARG A O 1
ATOM 747 N N . GLN A 1 94 ? -2.545 -3.298 -4.738 1.00 90.75 94 GLN A N 1
ATOM 748 C CA . GLN A 1 94 ? -3.218 -4.360 -3.990 1.00 90.75 94 GLN A CA 1
ATOM 749 C C . GLN A 1 94 ? -3.222 -4.090 -2.483 1.00 90.75 94 GLN A C 1
ATOM 751 O O . GLN A 1 94 ? -4.270 -4.175 -1.850 1.00 90.75 94 GLN A O 1
ATOM 756 N N . ILE A 1 95 ? -2.079 -3.707 -1.908 1.00 90.00 95 ILE A N 1
ATOM 757 C CA . ILE A 1 95 ? -1.972 -3.377 -0.479 1.00 90.00 95 ILE A CA 1
ATOM 758 C C . ILE A 1 95 ? -2.923 -2.229 -0.122 1.00 90.00 95 ILE A C 1
ATOM 760 O O . ILE A 1 95 ? -3.600 -2.289 0.904 1.00 90.00 95 ILE A O 1
ATOM 764 N N . SER A 1 96 ? -3.035 -1.216 -0.986 1.00 87.06 96 SER A N 1
ATOM 765 C CA . SER A 1 96 ? -3.995 -0.122 -0.809 1.00 87.06 96 SER A CA 1
ATOM 766 C C . SER A 1 96 ? -5.447 -0.611 -0.759 1.00 87.06 96 SER A C 1
ATOM 768 O O . SER A 1 96 ? -6.206 -0.211 0.128 1.00 87.06 96 SER A O 1
ATOM 770 N N . ALA A 1 97 ? -5.825 -1.527 -1.657 1.00 90.56 97 ALA A N 1
ATOM 771 C CA . ALA A 1 97 ? -7.155 -2.130 -1.662 1.00 90.56 97 ALA A CA 1
ATOM 772 C C . ALA A 1 97 ? -7.429 -2.932 -0.376 1.00 90.56 97 ALA A C 1
ATOM 774 O O . ALA A 1 97 ? -8.449 -2.705 0.273 1.00 90.56 97 ALA A O 1
ATOM 775 N N . TYR A 1 98 ? -6.491 -3.784 0.050 1.00 91.12 98 TYR A N 1
ATOM 776 C CA . TYR A 1 98 ? -6.634 -4.569 1.282 1.00 91.12 98 TYR A CA 1
ATOM 777 C C . TYR A 1 98 ? -6.736 -3.694 2.534 1.00 91.12 98 TYR A C 1
ATOM 779 O O . TYR A 1 98 ? -7.549 -3.966 3.416 1.00 91.12 98 TYR A O 1
ATOM 787 N N . MET A 1 99 ? -5.950 -2.618 2.618 1.00 90.50 99 MET A N 1
ATOM 788 C CA . MET A 1 99 ? -6.036 -1.677 3.739 1.00 90.50 99 MET A CA 1
ATOM 789 C C . MET A 1 99 ? -7.379 -0.947 3.765 1.00 90.50 99 MET A C 1
ATOM 791 O O . MET A 1 99 ? -7.936 -0.723 4.838 1.00 90.50 99 MET A O 1
ATOM 795 N N . ASN A 1 100 ? -7.941 -0.622 2.599 1.00 91.00 100 ASN A N 1
ATOM 796 C CA . ASN A 1 100 ? -9.275 -0.038 2.519 1.00 91.00 100 ASN A CA 1
ATOM 797 C C . ASN A 1 100 ? -10.356 -1.009 3.026 1.00 91.00 100 ASN A C 1
ATOM 799 O O . ASN A 1 100 ? -11.209 -0.615 3.821 1.00 91.00 100 ASN A O 1
ATOM 803 N N . GLU A 1 101 ? -10.301 -2.282 2.630 1.00 92.94 101 GLU A N 1
ATOM 804 C CA . GLU A 1 101 ? -11.213 -3.318 3.137 1.00 92.94 101 GLU A CA 1
ATOM 805 C C . GLU A 1 101 ? -11.064 -3.519 4.651 1.00 92.94 101 GLU A C 1
ATOM 807 O O . GLU A 1 101 ? -12.057 -3.545 5.381 1.00 92.94 101 GLU A O 1
ATOM 812 N N . LEU A 1 102 ? -9.829 -3.574 5.158 1.00 90.12 102 LEU A N 1
ATOM 813 C CA . LEU A 1 102 ? -9.558 -3.704 6.589 1.00 90.12 102 LEU A CA 1
ATOM 814 C C . LEU A 1 102 ? -10.156 -2.539 7.393 1.00 90.12 102 LEU A C 1
ATOM 816 O O . LEU A 1 102 ? -10.775 -2.758 8.437 1.00 90.12 102 LEU A O 1
ATOM 820 N N . THR A 1 103 ? -10.043 -1.310 6.889 1.00 90.88 103 THR A N 1
ATOM 821 C CA . THR A 1 103 ? -10.654 -0.124 7.507 1.00 90.88 103 THR A CA 1
ATOM 822 C C . THR A 1 103 ? -12.186 -0.170 7.475 1.00 90.88 103 THR A C 1
ATOM 824 O O . THR A 1 103 ? -12.840 0.265 8.433 1.00 90.88 103 THR A O 1
ATOM 827 N N . GLN A 1 104 ? -12.786 -0.732 6.422 1.00 92.56 104 GLN A N 1
ATOM 828 C CA . GLN A 1 104 ? -14.237 -0.946 6.351 1.00 92.56 104 GLN A CA 1
ATOM 829 C C . GLN A 1 104 ? -14.710 -1.977 7.383 1.00 92.56 104 GLN A C 1
ATOM 831 O O . GLN A 1 104 ? -15.703 -1.736 8.079 1.00 92.56 104 GLN A O 1
ATOM 836 N N . TYR A 1 105 ? -13.979 -3.082 7.558 1.00 91.94 105 TYR A N 1
ATOM 837 C CA . TYR A 1 105 ? -14.261 -4.053 8.617 1.00 91.94 105 TYR A CA 1
ATOM 838 C C . TYR A 1 105 ? -14.127 -3.430 10.008 1.00 91.94 105 TYR A C 1
ATOM 840 O O . TYR A 1 105 ? -15.026 -3.585 10.838 1.00 91.94 105 TYR A O 1
ATOM 848 N N . ALA A 1 106 ? -13.057 -2.665 10.247 1.00 90.56 106 ALA A N 1
ATOM 849 C CA . ALA A 1 106 ? -12.838 -1.966 11.511 1.00 90.56 106 ALA A CA 1
ATOM 850 C C . ALA A 1 106 ? -14.009 -1.039 11.871 1.00 90.56 106 ALA A C 1
ATOM 852 O O . ALA A 1 106 ? -14.531 -1.086 12.987 1.00 90.56 106 ALA A O 1
ATOM 853 N N . SER A 1 107 ? -14.480 -0.268 10.889 1.00 90.25 107 SER A N 1
ATOM 854 C CA . SER A 1 107 ? -15.603 0.662 11.045 1.00 90.25 107 SER A CA 1
ATOM 855 C C . SER A 1 107 ? -16.942 -0.058 11.245 1.00 90.25 107 SER A C 1
ATOM 857 O O . SER A 1 107 ? -17.780 0.393 12.023 1.00 90.25 107 SER A O 1
ATOM 859 N N . SER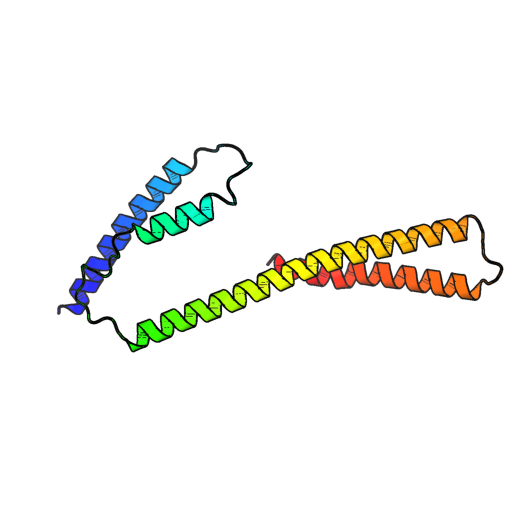 A 1 108 ? -17.133 -1.213 10.603 1.00 91.81 108 SER A N 1
ATOM 860 C CA . SER A 1 108 ? -18.329 -2.046 10.791 1.00 91.81 108 SER A CA 1
ATOM 861 C C . SER A 1 108 ? -18.407 -2.610 12.210 1.00 91.81 108 SER A C 1
ATOM 863 O O . SER A 1 108 ? -19.467 -2.591 12.833 1.00 91.81 108 SER A O 1
ATOM 865 N N . ILE A 1 109 ? -17.278 -3.068 12.756 1.00 89.00 109 ILE A N 1
ATOM 866 C CA . ILE A 1 109 ? -17.217 -3.574 14.133 1.00 89.00 109 ILE A CA 1
ATOM 867 C C . ILE A 1 109 ? -17.417 -2.431 15.137 1.00 89.00 109 ILE A C 1
ATOM 869 O O . ILE A 1 109 ? -18.146 -2.612 16.110 1.00 89.00 109 ILE A O 1
ATOM 873 N N . GLU A 1 110 ? -16.860 -1.241 14.879 1.00 88.50 110 GLU A N 1
ATOM 874 C CA . GLU A 1 110 ? -17.120 -0.035 15.683 1.00 88.50 110 GLU A CA 1
ATOM 875 C C . GLU A 1 110 ? -18.620 0.319 15.729 1.00 88.50 110 GLU A C 1
ATOM 877 O O . GLU A 1 110 ? -19.152 0.704 16.771 1.00 88.50 110 GLU A O 1
ATOM 882 N N . LEU A 1 111 ? -19.335 0.157 14.614 1.00 90.19 111 LEU A N 1
ATOM 883 C CA . LEU A 1 111 ? -20.779 0.376 14.567 1.00 90.19 111 LEU A CA 1
ATOM 884 C C . LEU A 1 111 ? -21.541 -0.652 15.419 1.00 90.19 111 LEU A C 1
ATOM 886 O O . LEU A 1 111 ? -22.453 -0.283 16.160 1.00 90.19 111 LEU A O 1
ATOM 890 N N . VAL A 1 112 ? -21.148 -1.927 15.369 1.00 89.50 112 VAL A N 1
ATOM 891 C CA . VAL A 1 112 ? -21.775 -2.988 16.176 1.00 89.50 112 VAL A CA 1
ATOM 892 C C . VAL A 1 112 ? -21.561 -2.756 17.674 1.00 89.50 112 VAL A C 1
ATOM 894 O O . VAL A 1 112 ? -22.520 -2.872 18.439 1.00 89.50 112 VAL A O 1
ATOM 897 N N . THR A 1 113 ? -20.351 -2.386 18.101 1.00 86.94 113 THR A N 1
ATOM 898 C CA . THR A 1 113 ? -20.063 -2.112 19.521 1.00 86.94 113 THR A CA 1
ATOM 899 C C . THR A 1 113 ? -20.799 -0.876 20.035 1.00 86.94 113 THR A C 1
ATOM 901 O O . THR A 1 113 ? -21.231 -0.860 21.185 1.00 86.94 113 THR A O 1
ATOM 904 N N . ARG A 1 114 ? -21.042 0.133 19.186 1.00 85.06 114 ARG A N 1
ATOM 905 C CA . ARG A 1 114 ? -21.889 1.291 19.535 1.00 85.06 114 ARG A CA 1
ATOM 906 C C . ARG A 1 114 ? -23.360 0.919 19.732 1.00 85.06 114 ARG A C 1
ATOM 908 O O . ARG A 1 114 ? -24.006 1.473 20.615 1.00 85.06 114 ARG A O 1
ATOM 915 N N . ILE A 1 115 ? -23.896 0.009 18.915 1.00 89.75 115 ILE A N 1
ATOM 916 C CA . ILE A 1 115 ? -25.296 -0.439 19.020 1.00 89.75 115 ILE A CA 1
ATOM 917 C C . ILE A 1 115 ? -25.485 -1.341 20.242 1.00 89.75 115 ILE A C 1
ATOM 919 O O . ILE A 1 115 ? -26.492 -1.244 20.944 1.00 89.75 115 ILE A O 1
ATOM 923 N N . ARG A 1 116 ? -24.526 -2.234 20.495 1.00 87.50 116 ARG A N 1
ATOM 924 C CA . ARG A 1 116 ? -24.567 -3.163 21.620 1.00 87.50 116 ARG A CA 1
ATOM 925 C C . ARG A 1 116 ? -23.199 -3.222 22.300 1.00 87.50 116 ARG A C 1
ATOM 927 O O . ARG A 1 116 ? -22.381 -4.055 21.904 1.00 87.50 116 ARG A O 1
ATOM 934 N N . PRO A 1 117 ? -22.976 -2.413 23.348 1.00 83.31 117 PRO A N 1
ATOM 935 C CA . PRO A 1 117 ? -21.737 -2.487 24.101 1.00 83.31 117 PRO A CA 1
ATOM 936 C C . PRO A 1 117 ? -21.596 -3.866 24.752 1.00 83.31 117 PRO A C 1
ATOM 938 O O . PRO A 1 117 ? -22.542 -4.448 25.298 1.00 83.31 117 PRO A O 1
ATOM 941 N N . SER A 1 118 ? -20.396 -4.411 24.639 1.00 79.50 118 SER A N 1
ATOM 942 C CA . SER A 1 118 ? -19.979 -5.689 25.184 1.00 79.50 118 SER A CA 1
ATOM 943 C C . SER A 1 118 ? -19.971 -5.652 26.708 1.00 79.50 118 SER A C 1
ATOM 945 O O . SER A 1 118 ? -19.697 -4.639 27.346 1.00 79.50 118 SER A O 1
ATOM 947 N N . LYS A 1 119 ? -20.173 -6.822 27.318 1.00 85.19 119 LYS A N 1
ATOM 948 C CA . LYS A 1 119 ? -19.977 -7.013 28.763 1.00 85.19 119 LYS A CA 1
ATOM 949 C C . LYS A 1 119 ? -18.498 -6.965 29.177 1.00 85.19 119 LYS A C 1
ATOM 951 O O . LYS A 1 119 ? -18.206 -7.020 30.367 1.00 85.19 119 LYS A O 1
ATOM 956 N N . TYR A 1 120 ? -17.576 -6.868 28.214 1.00 85.44 120 TYR A N 1
ATOM 957 C CA . TYR A 1 120 ? -16.128 -6.856 28.427 1.00 85.44 120 TYR A CA 1
ATOM 958 C C . TYR A 1 120 ? -15.476 -5.581 27.854 1.00 85.44 120 TYR A C 1
ATOM 960 O O . TYR A 1 120 ? -14.846 -5.635 26.793 1.00 85.44 120 TYR A O 1
ATOM 968 N N . PRO A 1 121 ? -15.545 -4.449 28.580 1.00 84.81 121 PRO A N 1
ATOM 969 C CA . PRO A 1 121 ? -14.946 -3.173 28.168 1.00 84.81 121 PRO A CA 1
ATOM 970 C C . PRO A 1 121 ? -13.448 -3.218 27.794 1.00 84.81 121 PRO A C 1
ATOM 972 O O . PRO A 1 121 ? -13.044 -2.505 26.874 1.00 84.81 121 PRO A O 1
ATOM 975 N N . PRO A 1 122 ? -12.591 -4.055 28.425 1.00 88.38 122 PRO A N 1
ATOM 976 C CA . PRO A 1 122 ? -11.179 -4.135 28.043 1.00 88.38 122 PRO A CA 1
ATOM 977 C C . PRO A 1 122 ? -10.952 -4.613 26.605 1.00 88.38 122 PRO A C 1
ATOM 979 O O . PRO A 1 122 ? -9.965 -4.231 25.979 1.00 88.38 122 PRO A O 1
ATOM 982 N N . VAL A 1 123 ? -11.849 -5.452 26.077 1.00 87.38 123 VAL A N 1
ATOM 983 C CA . VAL A 1 123 ? -11.755 -5.965 24.704 1.00 87.38 123 VAL A CA 1
ATOM 984 C C . VAL A 1 123 ? -12.130 -4.873 23.706 1.00 87.38 123 VAL A C 1
ATOM 986 O O . VAL A 1 123 ? -11.430 -4.686 22.715 1.00 87.38 123 VAL A O 1
ATOM 989 N N . GLU A 1 124 ? -13.174 -4.100 24.001 1.00 85.50 124 GLU A N 1
ATOM 990 C CA . GLU A 1 124 ? -13.584 -2.968 23.165 1.00 85.50 124 GLU A CA 1
ATOM 991 C C . GLU A 1 124 ? -12.515 -1.881 23.118 1.00 85.50 124 GLU A C 1
ATOM 993 O O . GLU A 1 124 ? -12.197 -1.380 22.045 1.00 85.50 124 GLU A O 1
ATOM 998 N N . SER A 1 125 ? -11.897 -1.569 24.260 1.00 88.81 125 SER A N 1
ATOM 999 C CA . SER A 1 125 ? -10.804 -0.595 24.322 1.00 88.81 125 SER A CA 1
ATOM 1000 C C . SER A 1 125 ? -9.621 -1.004 23.434 1.00 88.81 125 SER A C 1
ATOM 1002 O O . SER A 1 125 ? -9.129 -0.195 22.647 1.00 88.81 125 SER A O 1
ATOM 1004 N N . LYS A 1 126 ? -9.214 -2.282 23.473 1.00 90.94 126 LYS A N 1
ATOM 1005 C CA . LYS A 1 126 ? -8.171 -2.814 22.576 1.00 90.94 126 LYS A CA 1
ATOM 1006 C C . LYS A 1 126 ? -8.581 -2.747 21.107 1.00 90.94 126 LYS A C 1
ATOM 1008 O O . LYS A 1 126 ? -7.752 -2.429 20.261 1.00 90.94 126 LYS A O 1
ATOM 1013 N N . TRP A 1 127 ? -9.846 -3.029 20.803 1.00 89.25 127 TRP A N 1
ATOM 1014 C CA . TRP A 1 127 ? -10.357 -2.946 19.439 1.00 89.25 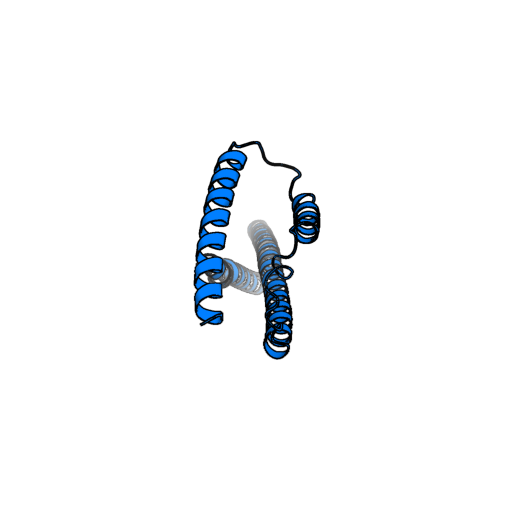127 TRP A CA 1
ATOM 1015 C C . TRP A 1 127 ? -10.339 -1.514 18.895 1.00 89.25 127 TRP A C 1
ATOM 1017 O O . TRP A 1 127 ? -9.909 -1.289 17.767 1.00 89.25 127 TRP A O 1
ATOM 1027 N N . VAL A 1 128 ? -10.738 -0.534 19.707 1.00 90.19 128 VAL A N 1
ATOM 1028 C CA . VAL A 1 128 ? -10.672 0.888 19.343 1.00 90.19 128 VAL A CA 1
ATOM 1029 C C . VAL A 1 128 ? -9.224 1.313 19.094 1.00 90.19 128 VAL A C 1
ATOM 1031 O O . VAL A 1 128 ? -8.946 1.937 18.073 1.00 90.19 128 VAL A O 1
ATOM 1034 N N . GLN A 1 129 ? -8.290 0.921 19.967 1.00 91.56 129 GLN A N 1
ATOM 1035 C CA . GLN A 1 129 ? -6.859 1.192 19.773 1.00 91.56 129 GLN A CA 1
ATOM 1036 C C . GLN A 1 129 ? -6.330 0.576 18.471 1.00 91.56 129 GLN A C 1
ATOM 1038 O O . GLN A 1 129 ? -5.637 1.247 17.709 1.00 91.56 129 GLN A O 1
ATOM 1043 N N . PHE A 1 130 ? -6.703 -0.673 18.177 1.00 90.44 130 PHE A N 1
ATOM 1044 C CA . PHE A 1 130 ? -6.357 -1.334 16.920 1.00 90.44 130 PHE A CA 1
ATOM 1045 C C . PHE A 1 130 ? -6.938 -0.598 15.705 1.00 90.44 130 PHE A C 1
ATOM 1047 O O . PHE A 1 130 ? -6.221 -0.338 14.743 1.00 90.44 130 PHE A O 1
ATOM 1054 N N . SER A 1 131 ? -8.212 -0.199 15.754 1.00 90.31 131 SER A N 1
ATOM 1055 C CA . SER A 1 131 ? -8.856 0.531 14.659 1.00 90.31 131 SER A CA 1
ATOM 1056 C C . SER A 1 131 ? -8.194 1.881 14.384 1.00 90.31 131 SER A C 1
ATOM 1058 O O . SER A 1 131 ? -8.124 2.285 13.224 1.00 90.31 131 SER A O 1
ATOM 1060 N N . VAL A 1 132 ? -7.739 2.589 15.419 1.00 90.69 132 VAL A N 1
ATOM 1061 C CA . VAL A 1 132 ? -6.984 3.840 15.257 1.00 90.69 132 VAL A CA 1
ATOM 1062 C C . VAL A 1 132 ? -5.633 3.553 14.605 1.00 90.69 132 VAL A C 1
ATOM 1064 O O . VAL A 1 132 ? -5.313 4.173 13.597 1.00 90.69 132 VAL A O 1
ATOM 1067 N N . ALA A 1 133 ? -4.903 2.542 15.083 1.00 90.88 133 ALA A N 1
ATOM 1068 C CA . ALA A 1 133 ? -3.616 2.154 14.507 1.00 90.88 133 ALA A CA 1
ATOM 1069 C C . ALA A 1 133 ? -3.714 1.755 13.019 1.00 90.88 133 ALA A C 1
ATOM 1071 O O . ALA A 1 133 ? -2.848 2.119 12.227 1.00 90.88 133 ALA A O 1
ATOM 1072 N N . VAL A 1 134 ? -4.778 1.050 12.612 1.00 87.44 134 VAL A N 1
ATOM 1073 C CA . VAL A 1 134 ? -5.028 0.692 11.200 1.00 87.44 134 VAL A CA 1
ATOM 1074 C C . VAL A 1 134 ? -5.275 1.935 10.337 1.00 87.44 134 VAL A C 1
ATOM 1076 O O . VAL A 1 134 ? -4.706 2.050 9.251 1.00 87.44 134 VAL A O 1
ATOM 1079 N N . ARG A 1 135 ? -6.081 2.891 10.821 1.00 88.25 135 ARG A N 1
ATOM 1080 C CA . ARG A 1 135 ? -6.347 4.156 10.111 1.00 88.25 135 ARG A CA 1
ATOM 1081 C C . ARG A 1 135 ? -5.080 5.009 9.994 1.00 88.25 135 ARG A C 1
ATOM 1083 O O . ARG A 1 135 ? -4.830 5.569 8.928 1.00 88.25 135 ARG A O 1
ATOM 1090 N N . ASP A 1 136 ? -4.261 5.056 11.042 1.00 87.25 136 ASP A N 1
ATOM 1091 C CA . ASP A 1 136 ? -2.980 5.771 11.039 1.00 87.25 136 ASP A CA 1
ATOM 1092 C C . ASP A 1 136 ? -1.988 5.150 10.048 1.00 87.25 136 ASP A C 1
ATOM 1094 O O . ASP A 1 136 ? -1.363 5.868 9.267 1.00 87.25 136 ASP A O 1
ATOM 1098 N N . LEU A 1 137 ? -1.896 3.817 10.001 1.00 84.88 137 LEU A N 1
ATOM 1099 C CA . LEU A 1 137 ? -1.061 3.102 9.032 1.00 84.88 137 LEU A CA 1
ATOM 1100 C C . LEU A 1 137 ? -1.500 3.396 7.589 1.00 84.88 137 LEU A C 1
ATOM 1102 O O . LEU A 1 137 ? -0.664 3.652 6.718 1.00 84.88 137 LEU A O 1
ATOM 1106 N N . GLN A 1 138 ? -2.810 3.427 7.335 1.00 83.12 138 GLN A N 1
ATOM 1107 C CA . GLN A 1 138 ? -3.358 3.765 6.022 1.00 83.12 138 GLN A CA 1
ATOM 1108 C C . GLN A 1 138 ? -3.103 5.235 5.639 1.00 83.12 138 GLN A C 1
ATOM 1110 O O . GLN A 1 138 ? -2.783 5.522 4.486 1.00 83.12 138 GLN A O 1
ATOM 1115 N N . MET A 1 139 ? -3.243 6.185 6.568 1.00 79.38 139 MET A N 1
ATOM 1116 C CA . MET A 1 139 ? -3.096 7.614 6.261 1.00 79.38 139 MET A CA 1
ATOM 1117 C C . MET A 1 139 ? -1.641 8.075 6.179 1.00 79.38 139 MET A C 1
ATOM 1119 O O . MET A 1 139 ? -1.320 8.893 5.321 1.00 79.38 139 MET A O 1
ATOM 1123 N N . VAL A 1 140 ? -0.765 7.573 7.049 1.00 76.56 140 VAL A N 1
ATOM 1124 C CA . VAL A 1 140 ? 0.620 8.053 7.157 1.00 76.56 140 VAL A CA 1
ATOM 1125 C C . VAL A 1 140 ? 1.557 7.204 6.309 1.00 76.56 140 VAL A C 1
ATOM 1127 O O . VAL A 1 140 ? 2.231 7.727 5.421 1.00 76.56 140 VAL A O 1
ATOM 1130 N N . SER A 1 141 ? 1.591 5.892 6.550 1.00 71.25 141 SER A N 1
ATOM 1131 C CA . SER A 1 141 ? 2.556 5.010 5.892 1.00 71.25 141 SER A CA 1
ATOM 1132 C C . SER A 1 141 ? 2.184 4.781 4.433 1.00 71.25 141 SER A C 1
ATOM 1134 O O . SER A 1 141 ? 3.000 5.028 3.548 1.00 71.25 141 SER A O 1
ATOM 1136 N N . LEU A 1 142 ? 0.940 4.381 4.153 1.00 72.44 142 LEU A N 1
ATOM 1137 C CA . LEU A 1 142 ? 0.551 4.039 2.785 1.00 72.44 142 LEU A CA 1
ATOM 1138 C C . LEU A 1 142 ? 0.636 5.252 1.845 1.00 72.44 142 LEU A C 1
ATOM 1140 O O . LEU A 1 142 ? 1.257 5.151 0.788 1.00 72.44 142 LEU A O 1
ATOM 1144 N N . GLN A 1 143 ? 0.093 6.410 2.247 1.00 73.88 143 GLN A N 1
ATOM 1145 C CA . GLN A 1 143 ? 0.155 7.630 1.428 1.00 73.88 143 GLN A CA 1
ATOM 1146 C C . GLN A 1 143 ? 1.586 8.136 1.216 1.00 73.88 143 GLN A C 1
ATOM 1148 O O . GLN A 1 143 ? 1.883 8.691 0.158 1.00 73.88 143 GLN A O 1
ATOM 1153 N N . GLY A 1 144 ? 2.471 7.968 2.205 1.00 70.50 144 GLY A N 1
ATOM 1154 C CA . GLY A 1 144 ? 3.884 8.320 2.073 1.00 70.50 144 GLY A CA 1
ATOM 1155 C C . GLY A 1 144 ? 4.582 7.501 0.988 1.00 70.50 144 GLY A C 1
ATOM 1156 O O . GLY A 1 144 ? 5.345 8.052 0.197 1.00 70.50 144 GLY A O 1
ATOM 1157 N N . HIS A 1 145 ? 4.258 6.210 0.894 1.00 71.00 145 HIS A N 1
ATOM 1158 C CA . HIS A 1 145 ? 4.832 5.322 -0.114 1.00 71.00 145 HIS A CA 1
ATOM 1159 C C . HIS A 1 145 ? 4.209 5.489 -1.509 1.00 71.00 145 HIS A C 1
ATOM 1161 O O . HIS A 1 145 ? 4.922 5.340 -2.492 1.00 71.00 145 HIS A O 1
ATOM 1167 N N . THR A 1 146 ? 2.926 5.860 -1.627 1.00 62.97 146 THR A N 1
ATOM 1168 C CA . THR A 1 146 ? 2.304 6.096 -2.952 1.00 62.97 146 THR A CA 1
ATOM 1169 C C . THR A 1 146 ? 2.722 7.427 -3.584 1.00 62.97 146 THR A C 1
ATOM 1171 O O . THR A 1 146 ? 2.721 7.559 -4.802 1.00 62.97 146 THR A O 1
ATOM 1174 N N . LYS A 1 147 ? 3.076 8.444 -2.785 1.00 57.62 147 LYS A N 1
ATOM 1175 C CA . LYS A 1 147 ? 3.466 9.769 -3.308 1.00 57.62 147 LYS A CA 1
ATOM 1176 C C . LYS A 1 147 ? 4.836 9.779 -3.991 1.00 57.62 147 LYS A C 1
ATOM 1178 O O . LYS A 1 147 ? 5.057 10.622 -4.859 1.00 57.62 147 LYS A O 1
ATOM 1183 N N . PHE A 1 148 ? 5.724 8.850 -3.638 1.00 52.03 148 PHE A N 1
ATOM 1184 C CA . PHE A 1 148 ? 7.052 8.736 -4.251 1.00 52.03 148 PHE A CA 1
ATOM 1185 C C . PHE A 1 148 ? 7.002 8.365 -5.745 1.00 52.03 148 PHE A C 1
ATOM 1187 O O . PHE A 1 148 ? 7.941 8.679 -6.461 1.00 52.03 148 PHE A O 1
ATOM 1194 N N . GLU A 1 149 ? 5.900 7.783 -6.234 1.00 51.03 149 GLU A N 1
ATOM 1195 C CA . GLU A 1 149 ? 5.686 7.477 -7.662 1.00 51.03 149 GLU A CA 1
ATOM 1196 C C . GLU A 1 149 ? 5.327 8.713 -8.521 1.00 51.03 149 GLU A C 1
ATOM 1198 O O . GLU A 1 149 ? 5.208 8.598 -9.738 1.00 51.03 149 GLU A O 1
ATOM 1203 N N . SER A 1 150 ? 5.121 9.896 -7.920 1.00 43.28 150 SER A N 1
ATOM 1204 C CA . SER A 1 150 ? 4.642 11.103 -8.629 1.00 43.28 150 SER A CA 1
ATOM 1205 C C . SER A 1 150 ? 5.687 12.208 -8.866 1.00 43.28 150 SER A C 1
ATOM 1207 O O . SER A 1 150 ? 5.326 13.275 -9.367 1.00 43.28 150 SER A O 1
ATOM 1209 N N . MET A 1 151 ? 6.957 11.965 -8.521 1.00 39.53 151 MET A N 1
ATOM 1210 C CA . MET A 1 151 ? 8.108 12.848 -8.789 1.00 39.53 151 MET A CA 1
ATOM 1211 C C . MET A 1 151 ? 9.015 12.241 -9.855 1.00 39.53 151 MET A C 1
ATOM 1213 O O . MET A 1 151 ? 9.519 13.028 -10.686 1.00 39.53 151 MET A O 1
#

Sequence (151 aa):
MAAKDAIELAVVEIGKTKKNFEFVSQVVGRKRKELDARTGFVHAISKRIEKLPTFNNRLDVPEDVEYAKLDGSSGDNYLRIQVVLCDIDFYMRQISAYMNELTQYASSIELVTRIRPSKYPPVESKWVQFSVAVRDLQMVSLQGHTKFESM

Radius of gyration: 28.71 Å; chains: 1; bounding box: 65×24×74 Å

Foldseek 3Di:
DVVVVVVVVVVVVVVVVVVVVVVVCVVVPPDDDDDDCPVVVVVVVVVVVVVPPPPVVPDPDPDPPVVVVVVVVVVVVVVVVVVVVVVVVVVLVVVLVVLVVVLVVLVVVVVVCVVPPDPDVVVVVVSVVVSVVSVCCNPPVSVVVVVVVVD